Protein AF-A0A358MFD5-F1 (afdb_monomer)

Secondary structure (DSSP, 8-state):
--STTPPPPP-GGGS-PBP--TT----HHHHTTS-HHHHHHHHHHSS-BHHHHHHHHHHHHHHHHHHHSHHHHHHHHHHH-HHHHHHTT--HHHHHHHHHHHHHHHHHHHHHHIIIIISSS--TTTTTTHHHHHHHHHHHTTT---

pLDDT: mean 71.36, std 11.57, range [46.22, 90.88]

Sequence (146 aa):
FGQGGRTPQLSGAARFDPIVWPGAVTKIKDLRNADPLTQAYSELLSGHAIIVYAALLMVPLSWWVLYSTRFGLRLRAVGENPAAVDTAGISVVKLRYAAVLICGVLCGVAGAYLSTALQAGFVKDMTAGRGYIALAALIFAKWRPW

Radius of gyration: 20.72 Å; Cα contacts (8 Å, |Δi|>4): 107; chains: 1; bounding box: 52×34×61 Å

Structure (mmCIF, N/CA/C/O backbone):
data_AF-A0A358MFD5-F1
#
_entry.id   AF-A0A358MFD5-F1
#
loop_
_atom_site.group_PDB
_atom_site.id
_atom_site.type_symbol
_atom_site.label_atom_id
_atom_site.label_alt_id
_atom_site.label_comp_id
_atom_site.label_asym_id
_atom_site.label_entity_id
_atom_site.label_seq_id
_atom_site.pdbx_PDB_ins_code
_atom_site.Cartn_x
_atom_site.Cartn_y
_atom_site.Cartn_z
_atom_site.occupancy
_atom_site.B_iso_or_equiv
_atom_site.auth_seq_id
_atom_site.auth_comp_id
_atom_site.auth_asym_id
_atom_site.auth_atom_id
_atom_site.pdbx_PDB_model_num
ATOM 1 N N . PHE A 1 1 ? 31.047 -15.676 -1.106 1.00 46.22 1 PHE A N 1
ATOM 2 C CA . PHE A 1 1 ? 30.431 -14.411 -0.648 1.00 46.22 1 PHE A CA 1
ATOM 3 C C . PHE A 1 1 ? 31.404 -13.238 -0.828 1.00 46.22 1 PHE A C 1
ATOM 5 O O . PHE A 1 1 ? 31.945 -12.745 0.147 1.00 46.22 1 PHE A O 1
ATOM 12 N N . GLY A 1 2 ? 31.676 -12.818 -2.075 1.00 55.59 2 GLY A N 1
ATOM 13 C CA . GLY A 1 2 ? 32.771 -11.880 -2.404 1.00 55.59 2 GLY A CA 1
ATOM 14 C C . GLY A 1 2 ? 32.364 -10.562 -3.079 1.00 55.59 2 GLY A C 1
ATOM 15 O O . GLY A 1 2 ? 33.232 -9.856 -3.569 1.00 55.59 2 GLY A O 1
ATOM 16 N N . GLN A 1 3 ? 31.072 -10.217 -3.136 1.00 55.41 3 GLN A N 1
ATOM 17 C CA . GLN A 1 3 ? 30.585 -9.007 -3.826 1.00 55.41 3 GLN A CA 1
ATOM 18 C C . GLN A 1 3 ? 30.050 -7.915 -2.880 1.00 55.41 3 GLN A C 1
ATOM 20 O O . GLN A 1 3 ? 29.094 -7.222 -3.217 1.00 55.41 3 GLN A O 1
ATOM 25 N N . GLY A 1 4 ? 30.622 -7.757 -1.680 1.00 58.75 4 GLY A N 1
ATOM 26 C CA . GLY A 1 4 ? 30.368 -6.576 -0.833 1.00 58.75 4 GLY A CA 1
ATOM 27 C C . GLY A 1 4 ? 28.890 -6.271 -0.532 1.00 58.75 4 GLY A C 1
ATOM 28 O O . GLY A 1 4 ? 28.511 -5.105 -0.471 1.00 58.75 4 GLY A O 1
ATOM 29 N N . GLY A 1 5 ? 28.046 -7.302 -0.392 1.00 64.00 5 GLY A N 1
ATOM 30 C CA . GLY A 1 5 ? 26.608 -7.149 -0.132 1.00 64.00 5 GLY A CA 1
ATOM 31 C C . GLY A 1 5 ? 25.705 -7.106 -1.372 1.00 64.00 5 GLY A C 1
ATOM 32 O O . GLY A 1 5 ? 24.527 -6.791 -1.232 1.00 64.00 5 GLY A O 1
ATOM 33 N N . ARG A 1 6 ? 26.219 -7.423 -2.569 1.00 58.97 6 ARG A N 1
ATOM 34 C CA . ARG A 1 6 ? 25.419 -7.557 -3.798 1.00 58.97 6 ARG A CA 1
ATOM 35 C C . ARG A 1 6 ? 25.064 -9.012 -4.092 1.00 58.97 6 ARG A C 1
ATOM 37 O O . ARG A 1 6 ? 25.924 -9.889 -3.991 1.00 58.97 6 ARG A O 1
ATOM 44 N N . THR A 1 7 ? 23.810 -9.270 -4.459 1.00 62.09 7 THR A N 1
ATOM 45 C CA . THR A 1 7 ? 23.411 -10.584 -4.985 1.00 62.09 7 THR A CA 1
ATOM 46 C C . THR A 1 7 ? 23.734 -10.677 -6.483 1.00 62.09 7 THR A C 1
ATOM 48 O O . THR A 1 7 ? 23.740 -9.649 -7.166 1.00 62.09 7 THR A O 1
ATOM 51 N N . PRO A 1 8 ? 24.028 -11.883 -7.012 1.00 64.31 8 PRO A N 1
ATOM 52 C CA . PRO A 1 8 ? 24.221 -12.092 -8.446 1.00 64.31 8 PRO A CA 1
ATOM 53 C C . PRO A 1 8 ? 23.011 -11.602 -9.241 1.00 64.31 8 PRO A C 1
ATOM 55 O O . PRO A 1 8 ? 21.886 -11.653 -8.740 1.00 64.31 8 PRO A O 1
ATOM 58 N N . GLN A 1 9 ? 23.242 -11.145 -10.475 1.00 63.00 9 GLN A N 1
ATOM 59 C CA . GLN A 1 9 ? 22.156 -10.599 -11.276 1.00 63.00 9 GLN A CA 1
ATOM 60 C C . GLN A 1 9 ? 21.152 -11.706 -11.653 1.00 63.00 9 GLN A C 1
ATOM 62 O O . GLN A 1 9 ? 21.543 -12.718 -12.234 1.00 63.00 9 GLN A O 1
ATOM 67 N N . LEU A 1 10 ? 19.872 -11.528 -11.322 1.00 61.81 10 LEU A N 1
ATOM 68 C CA . LEU A 1 10 ? 18.776 -12.401 -11.741 1.00 61.81 10 LEU A CA 1
ATOM 69 C C . LEU A 1 10 ? 18.672 -12.361 -13.273 1.00 61.81 10 LEU A C 1
ATOM 71 O O . LEU A 1 10 ? 18.475 -11.302 -13.866 1.00 61.81 10 LEU A O 1
ATOM 75 N N . SER A 1 11 ? 18.825 -13.516 -13.922 1.00 55.81 11 SER A N 1
ATOM 76 C CA . SER A 1 11 ? 18.755 -13.657 -15.381 1.00 55.81 11 SER A CA 1
ATOM 77 C C . SER A 1 11 ? 17.612 -14.592 -15.785 1.00 55.81 11 SER A C 1
ATOM 79 O O . SER A 1 11 ? 17.273 -15.523 -15.054 1.00 55.81 11 SER A O 1
ATOM 81 N N . GLY A 1 12 ? 16.991 -14.326 -16.938 1.00 64.44 12 GLY A N 1
ATOM 82 C CA . GLY A 1 12 ? 15.873 -15.118 -17.464 1.00 64.44 12 GLY A CA 1
ATOM 83 C C . GLY A 1 12 ? 14.581 -14.989 -16.644 1.00 64.44 12 GLY A C 1
ATOM 84 O O . GLY A 1 12 ? 14.288 -13.927 -16.103 1.00 64.44 12 GLY A O 1
ATOM 85 N N . ALA A 1 13 ? 13.844 -16.098 -16.512 1.00 57.06 13 ALA A N 1
ATOM 86 C CA . ALA A 1 13 ? 12.509 -16.188 -15.897 1.00 57.06 13 ALA A CA 1
ATOM 87 C C . ALA A 1 13 ? 12.441 -15.858 -14.390 1.00 57.06 13 ALA A C 1
ATOM 89 O O . ALA A 1 13 ? 11.364 -15.854 -13.798 1.00 57.06 13 ALA A O 1
ATOM 90 N N . ALA A 1 14 ? 13.584 -15.609 -13.743 1.00 55.47 14 ALA A N 1
ATOM 91 C CA . ALA A 1 14 ? 13.637 -15.149 -12.357 1.00 55.47 14 ALA A CA 1
ATOM 92 C C . ALA A 1 14 ? 13.404 -13.629 -12.228 1.00 55.47 14 ALA A C 1
ATOM 94 O O . ALA A 1 14 ? 13.237 -13.114 -11.120 1.00 55.47 14 ALA A O 1
ATOM 95 N N . ARG A 1 15 ? 13.389 -12.907 -13.355 1.00 61.34 15 ARG A N 1
ATOM 96 C CA . ARG A 1 15 ? 12.945 -11.517 -13.443 1.00 61.34 15 ARG A CA 1
ATOM 97 C C . ARG A 1 15 ? 11.472 -11.496 -13.842 1.00 61.34 15 ARG A C 1
ATOM 99 O O . ARG A 1 15 ? 11.034 -12.305 -14.650 1.00 61.34 15 ARG A O 1
ATOM 106 N N . PHE A 1 16 ? 10.705 -10.557 -13.292 1.00 63.22 16 PHE A N 1
ATOM 107 C CA . PHE A 1 16 ? 9.352 -10.312 -13.783 1.00 63.22 16 PHE A CA 1
ATOM 108 C C . PHE A 1 16 ? 9.447 -9.733 -15.192 1.00 63.22 16 PHE A C 1
ATOM 110 O O . PHE A 1 16 ? 9.739 -8.544 -15.352 1.00 63.22 16 PHE A O 1
ATOM 117 N 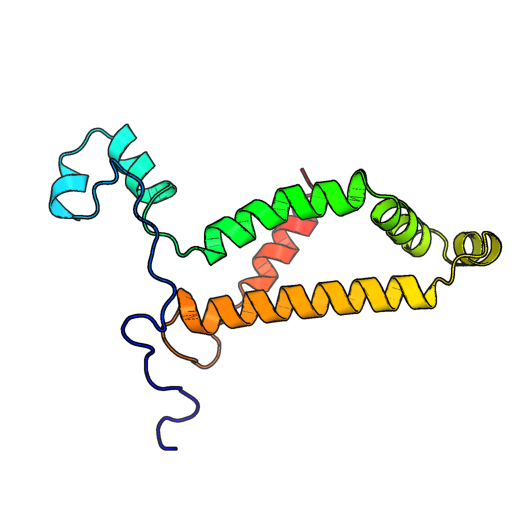N . ASP A 1 17 ? 9.255 -10.591 -16.192 1.00 63.16 17 ASP A N 1
ATOM 118 C CA . ASP A 1 17 ? 9.302 -10.188 -17.588 1.00 63.16 17 ASP A CA 1
ATOM 119 C C . ASP A 1 17 ? 8.206 -9.150 -17.885 1.00 63.16 17 ASP A C 1
ATOM 121 O O . ASP A 1 17 ? 7.088 -9.232 -17.354 1.00 63.16 17 ASP A O 1
ATOM 125 N N . PRO A 1 18 ? 8.525 -8.127 -18.691 1.00 62.28 18 PRO A N 1
ATOM 126 C CA . PRO A 1 18 ? 7.572 -7.093 -19.042 1.00 62.28 18 PRO A CA 1
ATOM 127 C C . PRO A 1 18 ? 6.451 -7.656 -19.917 1.00 62.28 18 PRO A C 1
ATOM 129 O O . PRO A 1 18 ? 6.693 -8.382 -20.882 1.00 62.28 18 PRO A O 1
ATOM 132 N N . ILE A 1 19 ? 5.211 -7.282 -19.601 1.00 64.56 19 ILE A N 1
ATOM 133 C CA . ILE A 1 19 ? 4.046 -7.701 -20.383 1.00 64.56 19 ILE A CA 1
ATOM 134 C C . ILE A 1 19 ? 3.960 -6.823 -21.630 1.00 64.56 19 ILE A C 1
ATOM 136 O O . ILE A 1 19 ? 3.881 -5.594 -21.548 1.00 64.56 19 ILE A O 1
ATOM 140 N N . VAL A 1 20 ? 3.983 -7.468 -22.795 1.00 59.34 20 VAL A N 1
ATOM 141 C CA . VAL A 1 20 ? 3.835 -6.813 -24.096 1.00 59.34 20 VAL A CA 1
ATOM 142 C C . VAL A 1 20 ? 2.383 -6.958 -24.533 1.00 59.34 20 VAL A C 1
ATOM 144 O O . VAL A 1 20 ? 1.910 -8.061 -24.796 1.00 59.34 20 VAL A O 1
ATOM 147 N N . TRP A 1 21 ? 1.665 -5.839 -24.583 1.00 55.09 21 TRP A N 1
ATOM 148 C CA . TRP A 1 21 ? 0.293 -5.798 -25.083 1.00 55.09 21 TRP A CA 1
ATOM 149 C C . TRP A 1 21 ? 0.272 -5.860 -26.623 1.00 55.09 21 TRP A C 1
ATOM 151 O O . TRP A 1 21 ? 1.185 -5.329 -27.267 1.00 55.09 21 TRP A O 1
ATOM 161 N N . PRO A 1 22 ? -0.741 -6.499 -27.241 1.00 50.44 22 PRO A N 1
ATOM 162 C CA . PRO A 1 22 ? -0.834 -6.608 -28.696 1.00 50.44 22 PRO A CA 1
ATOM 163 C C . PRO A 1 22 ? -0.953 -5.212 -29.330 1.00 50.44 22 PRO A C 1
ATOM 165 O O . PRO A 1 22 ? -1.863 -4.458 -29.001 1.00 50.44 22 PRO A O 1
ATOM 168 N N . GLY A 1 23 ? -0.015 -4.864 -30.221 1.00 53.22 23 GLY A N 1
ATOM 169 C CA . GLY A 1 23 ? 0.090 -3.538 -30.858 1.00 53.22 23 GLY A CA 1
ATOM 170 C C . GLY A 1 23 ? 1.214 -2.643 -30.316 1.00 53.22 23 GLY A C 1
ATOM 171 O O . GLY A 1 23 ? 1.460 -1.573 -30.867 1.00 53.22 23 GLY A O 1
ATOM 172 N N . ALA A 1 24 ? 1.930 -3.072 -29.273 1.00 48.16 24 ALA A N 1
ATOM 173 C CA . ALA A 1 24 ? 3.056 -2.325 -28.726 1.00 48.16 24 ALA A CA 1
ATOM 174 C C . ALA A 1 24 ? 4.349 -2.524 -29.534 1.00 48.16 24 ALA A C 1
ATOM 176 O O . ALA A 1 24 ? 4.863 -3.636 -29.677 1.00 48.16 24 ALA A O 1
ATOM 177 N N . VAL A 1 25 ? 4.905 -1.420 -30.030 1.00 52.72 25 VAL A N 1
ATOM 178 C CA . VAL A 1 25 ? 6.169 -1.391 -30.768 1.00 52.72 25 VAL A CA 1
ATOM 179 C C . VAL A 1 25 ? 7.328 -1.332 -29.769 1.00 52.72 25 VAL A C 1
ATOM 181 O O . VAL A 1 25 ? 7.549 -0.322 -29.112 1.00 52.72 25 VAL A O 1
ATOM 184 N N . THR A 1 26 ? 8.073 -2.427 -29.628 1.00 54.69 26 THR A N 1
ATOM 185 C CA . THR A 1 26 ? 9.125 -2.585 -28.601 1.00 54.69 26 THR A CA 1
ATOM 186 C C . THR A 1 26 ? 10.540 -2.278 -29.099 1.00 54.69 26 THR A C 1
ATOM 188 O O . THR A 1 26 ? 11.488 -2.242 -28.313 1.00 54.69 26 THR A O 1
ATOM 191 N N . LYS A 1 27 ? 10.724 -2.032 -30.403 1.00 54.78 27 LYS A N 1
ATOM 192 C CA . LYS A 1 27 ? 12.027 -1.689 -30.990 1.00 54.78 27 LYS A CA 1
ATOM 193 C C . LYS A 1 27 ? 12.189 -0.171 -31.095 1.00 54.78 27 LYS A C 1
ATOM 195 O O . LYS A 1 27 ? 11.430 0.499 -31.784 1.00 54.78 27 LYS A O 1
ATOM 200 N N . ILE A 1 28 ? 13.261 0.356 -30.494 1.00 54.31 28 ILE A N 1
ATOM 201 C CA . ILE A 1 28 ? 13.646 1.788 -30.486 1.00 54.31 28 ILE A CA 1
ATOM 202 C C . ILE A 1 28 ? 13.701 2.398 -31.902 1.00 54.31 28 ILE A C 1
ATOM 204 O O . ILE A 1 28 ? 13.442 3.584 -32.085 1.00 54.31 28 ILE A O 1
ATOM 208 N N . LYS A 1 29 ? 14.015 1.589 -32.923 1.00 50.41 29 LYS A N 1
ATOM 209 C CA . LYS A 1 29 ? 14.054 2.026 -34.328 1.00 50.41 29 LYS A CA 1
ATOM 210 C C . LYS A 1 29 ? 12.670 2.271 -34.944 1.00 50.41 29 LYS A C 1
ATOM 212 O O . LYS A 1 29 ? 12.581 3.098 -35.843 1.00 50.41 29 LYS A O 1
ATOM 217 N N . ASP A 1 30 ? 11.629 1.614 -34.441 1.00 53.56 30 ASP A N 1
ATOM 218 C CA . ASP A 1 30 ? 10.262 1.708 -34.965 1.00 53.56 30 ASP A CA 1
ATOM 219 C C . ASP A 1 30 ? 9.432 2.759 -34.197 1.00 53.56 30 ASP A C 1
ATOM 221 O O . ASP A 1 30 ? 8.575 3.409 -34.783 1.00 53.56 30 ASP A O 1
ATOM 225 N N . LEU A 1 31 ? 9.766 3.025 -32.924 1.00 52.78 31 LEU A N 1
ATOM 226 C CA . LEU A 1 31 ? 9.202 4.117 -32.107 1.00 52.78 31 LEU A CA 1
ATOM 227 C C . LEU A 1 31 ? 9.452 5.510 -32.705 1.00 52.78 31 LEU A C 1
ATOM 229 O O . LEU A 1 31 ? 8.597 6.381 -32.619 1.00 52.78 31 LEU A O 1
ATOM 233 N N . ARG A 1 32 ? 10.613 5.716 -33.342 1.00 55.69 32 ARG A N 1
ATOM 234 C CA . ARG A 1 32 ? 10.997 7.010 -33.934 1.00 55.69 32 ARG A CA 1
ATOM 235 C C . ARG A 1 32 ? 10.225 7.350 -35.217 1.00 55.69 32 ARG A C 1
ATOM 237 O O . ARG A 1 32 ? 10.257 8.498 -35.64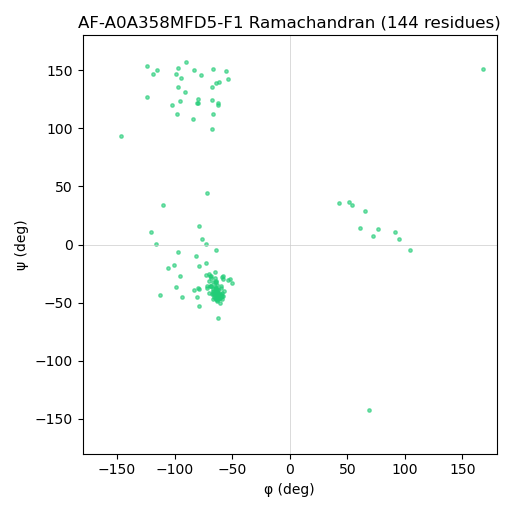5 1.00 55.69 32 ARG A O 1
ATOM 244 N N . ASN A 1 33 ? 9.569 6.359 -35.822 1.00 55.22 33 ASN A N 1
ATOM 245 C CA . ASN A 1 33 ? 8.841 6.487 -37.086 1.00 55.22 33 ASN A CA 1
ATOM 246 C C . ASN A 1 33 ? 7.326 6.241 -36.927 1.00 55.22 33 ASN A C 1
ATOM 248 O O . ASN A 1 33 ? 6.607 6.273 -37.924 1.00 55.22 33 ASN A O 1
ATOM 252 N N . ALA A 1 34 ? 6.850 5.955 -35.711 1.00 55.56 34 ALA A N 1
ATOM 253 C CA . ALA A 1 34 ? 5.447 5.684 -35.415 1.00 55.56 34 ALA A CA 1
ATOM 254 C C . ALA A 1 34 ? 4.688 6.974 -35.058 1.00 55.56 34 ALA A C 1
ATOM 256 O O . ALA A 1 34 ? 5.280 7.955 -34.613 1.00 55.56 34 ALA A O 1
ATOM 257 N N . ASP A 1 35 ? 3.365 6.960 -35.236 1.00 59.56 35 ASP A N 1
ATOM 258 C CA . ASP A 1 35 ? 2.471 8.060 -34.861 1.00 59.56 35 ASP A CA 1
ATOM 259 C C . ASP A 1 35 ? 2.678 8.452 -33.376 1.00 59.56 35 ASP A C 1
ATOM 261 O O . ASP A 1 35 ? 2.835 7.555 -32.532 1.00 59.56 35 ASP A O 1
ATOM 265 N N . PRO A 1 36 ? 2.625 9.747 -32.997 1.00 66.00 36 PRO A N 1
ATOM 266 C CA . PRO A 1 36 ? 2.851 10.195 -31.616 1.00 66.00 36 PRO A CA 1
ATOM 267 C C . PRO A 1 36 ? 1.958 9.488 -30.583 1.00 66.00 36 PRO A C 1
ATOM 269 O O . PRO A 1 36 ? 2.368 9.251 -29.447 1.00 66.00 36 PRO A O 1
ATOM 272 N N . LEU A 1 37 ? 0.745 9.094 -30.988 1.00 61.09 37 LEU A N 1
ATOM 273 C CA . LEU A 1 37 ? -0.195 8.330 -30.162 1.00 61.09 37 LEU A CA 1
ATOM 274 C C . LEU A 1 37 ? 0.265 6.890 -29.915 1.00 61.09 37 LEU A C 1
ATOM 276 O O . LEU A 1 37 ? 0.155 6.390 -28.796 1.00 61.09 37 LEU A O 1
ATOM 280 N N . THR A 1 38 ? 0.804 6.223 -30.936 1.00 58.09 38 THR A N 1
ATOM 281 C CA . THR A 1 38 ? 1.352 4.868 -30.797 1.00 58.09 38 THR A CA 1
ATOM 282 C C . THR A 1 38 ? 2.629 4.854 -29.974 1.00 58.09 38 THR A C 1
ATOM 284 O O . THR A 1 38 ? 2.794 3.940 -29.172 1.00 58.09 38 THR A O 1
ATOM 287 N N . GLN A 1 39 ? 3.469 5.889 -30.087 1.00 60.91 39 GLN A N 1
ATOM 288 C CA . GLN A 1 39 ? 4.659 6.050 -29.253 1.00 60.91 39 GLN A CA 1
ATOM 289 C C . GLN A 1 39 ? 4.279 6.211 -27.772 1.00 60.91 39 GLN A C 1
ATOM 291 O O . GLN A 1 39 ? 4.760 5.452 -26.927 1.00 60.91 39 GLN A O 1
ATOM 296 N N . ALA A 1 40 ? 3.325 7.102 -27.476 1.00 61.88 40 ALA A N 1
ATOM 297 C CA . ALA A 1 40 ? 2.794 7.290 -26.128 1.00 61.88 40 ALA A CA 1
ATOM 298 C C . ALA A 1 40 ? 2.156 6.004 -25.570 1.00 61.88 40 ALA A C 1
ATOM 300 O O . ALA A 1 40 ? 2.406 5.645 -24.423 1.00 61.88 40 ALA A O 1
ATOM 301 N N . TYR A 1 41 ? 1.382 5.268 -26.374 1.00 58.22 41 TYR A N 1
ATOM 302 C CA . TYR A 1 41 ? 0.768 4.002 -25.959 1.00 58.22 41 TYR A CA 1
ATOM 303 C C . TYR A 1 41 ? 1.809 2.916 -25.652 1.00 58.22 41 TYR A C 1
ATOM 305 O O . TYR A 1 41 ? 1.720 2.238 -24.626 1.00 58.22 41 TYR A O 1
ATOM 313 N N . SER A 1 42 ? 2.822 2.762 -26.507 1.00 56.81 42 SER A N 1
ATOM 314 C CA . SER A 1 42 ? 3.876 1.765 -26.306 1.00 56.81 42 SER A CA 1
ATOM 315 C C . SER A 1 42 ? 4.783 2.077 -25.116 1.00 56.81 42 SER A C 1
ATOM 317 O O . SER A 1 42 ? 5.177 1.139 -24.427 1.00 56.81 42 SER A O 1
ATOM 319 N N . GLU A 1 43 ? 5.075 3.353 -24.842 1.00 61.12 43 GLU A N 1
ATOM 320 C CA . GLU A 1 43 ? 5.906 3.764 -23.701 1.00 61.12 43 GLU A CA 1
ATOM 321 C C . GLU A 1 43 ? 5.132 3.752 -22.374 1.00 61.12 43 GLU A C 1
ATOM 323 O O . GLU A 1 43 ? 5.683 3.356 -21.347 1.00 61.12 43 GLU A O 1
ATOM 328 N N . LEU A 1 44 ? 3.856 4.159 -22.376 1.00 59.12 44 LEU A N 1
ATOM 329 C CA . LEU A 1 44 ? 3.053 4.257 -21.150 1.00 59.12 44 LEU A CA 1
ATOM 330 C C . LEU A 1 44 ? 2.434 2.922 -20.734 1.00 59.12 44 LEU A C 1
ATOM 332 O O . LEU A 1 44 ? 2.363 2.633 -19.540 1.00 59.12 44 LEU A O 1
ATOM 336 N N . LEU A 1 45 ? 1.954 2.120 -21.691 1.00 56.31 45 LEU A N 1
ATOM 337 C CA . LEU A 1 45 ? 1.167 0.923 -21.388 1.00 56.31 45 LEU A CA 1
ATOM 338 C C . LEU A 1 45 ? 1.920 -0.390 -21.571 1.00 56.31 45 LEU A C 1
ATOM 340 O O . LEU A 1 45 ? 1.480 -1.385 -21.004 1.00 56.31 45 LEU A O 1
ATOM 344 N N . SER A 1 46 ? 3.013 -0.429 -22.334 1.00 53.94 46 SER A N 1
ATOM 345 C CA . SER A 1 46 ? 3.759 -1.663 -22.613 1.00 53.94 46 SER A CA 1
ATOM 346 C C . SER A 1 46 ? 5.167 -1.609 -22.022 1.00 53.94 46 SER A C 1
ATOM 348 O O . SER A 1 46 ? 5.740 -0.534 -21.878 1.00 53.94 46 SER A O 1
ATOM 350 N N . GLY A 1 47 ? 5.738 -2.757 -21.651 1.00 59.97 47 GLY A N 1
ATOM 351 C CA . GLY A 1 47 ? 7.126 -2.809 -21.168 1.00 59.97 47 GLY A CA 1
ATOM 352 C C . GLY A 1 47 ? 7.292 -2.757 -19.645 1.00 59.97 47 GLY A C 1
ATOM 353 O O . GLY A 1 47 ? 8.421 -2.742 -19.157 1.00 59.97 47 GLY A O 1
ATOM 354 N N . HIS A 1 48 ? 6.195 -2.772 -18.883 1.00 64.44 48 HIS A N 1
ATOM 355 C CA . HIS A 1 48 ? 6.234 -2.778 -17.421 1.00 64.44 48 HIS A CA 1
ATOM 356 C C . HIS A 1 48 ? 6.042 -4.195 -16.859 1.00 64.44 48 HIS A C 1
ATOM 358 O O . HIS A 1 48 ? 5.337 -5.031 -17.428 1.00 64.44 48 HIS A O 1
ATOM 364 N N . ALA A 1 49 ? 6.689 -4.482 -15.727 1.00 66.25 49 ALA A N 1
ATOM 365 C CA . ALA A 1 49 ? 6.544 -5.755 -15.025 1.00 66.25 49 ALA A CA 1
ATOM 366 C C . ALA A 1 49 ? 5.123 -5.913 -14.450 1.00 66.25 49 ALA A C 1
ATOM 368 O O . ALA A 1 49 ? 4.510 -4.926 -14.040 1.00 66.25 49 ALA A O 1
ATOM 369 N N . ILE A 1 50 ? 4.628 -7.154 -14.322 1.00 69.75 50 ILE A N 1
ATOM 370 C CA . ILE A 1 50 ? 3.295 -7.467 -13.755 1.00 69.75 50 ILE A CA 1
ATOM 371 C C . ILE A 1 50 ? 3.035 -6.776 -12.402 1.00 69.75 50 ILE A C 1
ATOM 373 O O . ILE A 1 50 ? 1.919 -6.349 -12.113 1.00 69.75 50 ILE A O 1
ATOM 377 N N . ILE A 1 51 ? 4.083 -6.597 -11.592 1.00 69.19 51 ILE A N 1
ATOM 378 C CA . ILE A 1 51 ? 3.991 -5.954 -10.277 1.00 69.19 51 ILE A CA 1
ATOM 379 C C . ILE A 1 51 ? 3.662 -4.459 -10.384 1.00 69.19 51 ILE A C 1
ATOM 381 O O . ILE A 1 51 ? 3.013 -3.924 -9.492 1.00 69.19 51 ILE A O 1
ATOM 385 N N . VAL A 1 52 ? 4.050 -3.777 -11.467 1.00 72.06 52 VAL A N 1
ATOM 386 C CA . VAL A 1 52 ? 3.689 -2.366 -11.684 1.00 72.06 52 VAL A CA 1
ATOM 387 C C . VAL A 1 52 ? 2.184 -2.235 -11.878 1.00 72.06 52 VAL A C 1
ATOM 389 O O . VAL A 1 52 ? 1.555 -1.401 -11.233 1.00 72.06 52 VAL A O 1
ATOM 392 N N . TYR A 1 53 ? 1.590 -3.104 -12.698 1.00 69.88 53 TYR A N 1
ATOM 393 C CA . TYR A 1 53 ? 0.138 -3.133 -12.876 1.00 69.88 53 TYR A CA 1
ATOM 394 C C . TYR A 1 53 ? -0.576 -3.517 -11.579 1.00 69.88 53 TYR A C 1
ATOM 396 O O . TYR A 1 53 ? -1.588 -2.909 -11.239 1.00 69.88 53 TYR A O 1
ATOM 404 N N . ALA A 1 54 ? -0.027 -4.464 -10.811 1.00 75.94 54 ALA A N 1
ATOM 405 C CA . ALA A 1 54 ? -0.555 -4.797 -9.492 1.00 75.94 54 ALA A CA 1
ATOM 406 C C . ALA A 1 54 ? -0.498 -3.589 -8.540 1.00 75.94 54 ALA A C 1
ATOM 408 O O . ALA A 1 54 ? -1.495 -3.277 -7.900 1.00 75.94 54 ALA A O 1
ATOM 409 N N . ALA A 1 55 ? 0.619 -2.860 -8.484 1.00 74.50 55 ALA A N 1
ATOM 410 C CA . ALA A 1 55 ? 0.754 -1.654 -7.667 1.00 74.50 55 ALA A CA 1
ATOM 411 C C . ALA A 1 55 ? -0.232 -0.555 -8.095 1.00 74.50 55 ALA A C 1
ATOM 413 O O . ALA A 1 55 ? -0.833 0.095 -7.240 1.00 74.50 55 ALA A O 1
ATOM 414 N N . LEU A 1 56 ? -0.453 -0.394 -9.402 1.00 77.50 56 LEU A N 1
ATOM 415 C CA . LEU A 1 56 ? -1.428 0.551 -9.940 1.00 77.50 56 LEU A CA 1
ATOM 416 C C . LEU A 1 56 ? -2.865 0.152 -9.578 1.00 77.50 56 LEU A C 1
ATOM 418 O O . LEU A 1 56 ? -3.651 1.018 -9.208 1.00 77.50 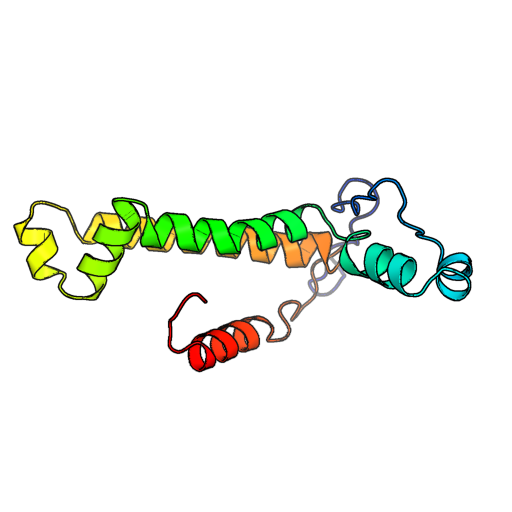56 LEU A O 1
ATOM 422 N N . LEU A 1 57 ? -3.190 -1.145 -9.589 1.00 81.25 57 LEU A N 1
ATOM 423 C CA . LEU A 1 57 ? -4.468 -1.670 -9.094 1.00 81.25 57 LEU A CA 1
ATOM 424 C C . LEU A 1 57 ? -4.624 -1.508 -7.578 1.00 81.25 57 LEU A C 1
ATOM 426 O O . LEU A 1 57 ? -5.736 -1.280 -7.105 1.00 81.25 57 LEU A O 1
ATOM 430 N N . MET A 1 58 ? -3.538 -1.577 -6.805 1.00 79.75 58 MET A N 1
ATOM 431 C CA . MET A 1 58 ? -3.597 -1.410 -5.349 1.00 79.75 58 MET A CA 1
ATOM 432 C C . MET A 1 58 ? -4.038 -0.007 -4.922 1.00 79.75 58 MET A C 1
ATOM 434 O O . MET A 1 58 ? -4.603 0.133 -3.838 1.00 79.75 58 MET A O 1
ATOM 438 N N . VAL A 1 59 ? -3.856 1.017 -5.762 1.00 81.56 59 VAL A N 1
ATOM 439 C CA . VAL A 1 59 ? -4.326 2.383 -5.480 1.00 81.56 59 VAL A CA 1
ATOM 440 C C . VAL A 1 59 ? -5.860 2.438 -5.342 1.00 81.56 59 VAL A C 1
ATOM 442 O O . VAL A 1 59 ? -6.329 2.684 -4.225 1.00 81.56 59 VAL A O 1
ATOM 445 N N . PRO A 1 60 ? -6.675 2.139 -6.377 1.00 81.81 60 PRO A N 1
ATOM 446 C CA . PRO A 1 60 ? -8.132 2.130 -6.246 1.00 81.81 60 PRO A CA 1
ATOM 447 C C . PRO A 1 60 ? -8.633 1.046 -5.284 1.00 81.81 60 PRO A C 1
ATOM 449 O O . PRO A 1 60 ? -9.652 1.241 -4.621 1.00 81.81 60 PRO A O 1
ATOM 452 N N . LEU A 1 61 ? -7.912 -0.072 -5.143 1.00 83.25 61 LEU A N 1
ATOM 453 C CA . LEU A 1 61 ? -8.273 -1.139 -4.207 1.00 83.25 61 LEU A CA 1
ATOM 454 C C . LEU A 1 61 ? -8.139 -0.666 -2.750 1.00 83.25 61 LEU A C 1
ATOM 456 O O . LEU A 1 61 ? -9.043 -0.893 -1.947 1.00 83.25 61 LEU A O 1
ATOM 460 N N . SER A 1 62 ? -7.070 0.062 -2.412 1.00 80.81 62 SER A N 1
ATOM 461 C CA . SER A 1 62 ? -6.902 0.657 -1.080 1.00 80.81 62 SER A CA 1
ATOM 462 C C . SER A 1 62 ? -7.991 1.687 -0.776 1.00 80.81 62 SER A C 1
ATOM 464 O O . SER A 1 62 ? -8.553 1.676 0.321 1.00 80.81 62 SER A O 1
ATOM 466 N N . TRP A 1 63 ? -8.365 2.509 -1.761 1.00 82.31 63 TRP A N 1
ATOM 467 C CA . TRP A 1 63 ? -9.478 3.445 -1.634 1.00 82.31 63 TRP A CA 1
ATOM 468 C C . TRP A 1 63 ? -10.792 2.708 -1.356 1.00 82.31 63 TRP A C 1
ATOM 470 O O . TRP A 1 63 ? -11.464 3.005 -0.367 1.00 82.31 63 TRP A O 1
ATOM 480 N N . TRP A 1 64 ? -11.118 1.689 -2.152 1.00 82.12 64 TRP A N 1
ATOM 481 C CA . TRP A 1 64 ? -12.333 0.894 -1.978 1.00 82.12 64 TRP A CA 1
ATOM 482 C C . TRP A 1 64 ? -12.370 0.167 -0.626 1.00 82.12 64 TRP A C 1
ATOM 484 O O . TRP A 1 64 ? -13.382 0.203 0.077 1.00 82.12 64 TRP A O 1
ATOM 494 N N . VAL A 1 65 ? -11.254 -0.430 -0.196 1.00 83.75 65 VAL A N 1
ATOM 495 C CA . VAL A 1 65 ? -11.155 -1.092 1.115 1.00 83.75 65 VAL A CA 1
ATOM 496 C C . VAL A 1 65 ? -11.369 -0.091 2.245 1.00 83.75 65 VAL A C 1
ATOM 498 O O . VAL A 1 65 ? -12.127 -0.370 3.174 1.00 83.75 65 VAL A O 1
ATOM 501 N N . LEU A 1 66 ? -10.755 1.089 2.174 1.00 79.38 66 LEU A N 1
ATOM 502 C CA . LEU A 1 66 ? -10.875 2.094 3.229 1.00 79.38 66 LEU A CA 1
ATOM 503 C C . LEU A 1 66 ? -12.259 2.761 3.260 1.00 79.38 66 LEU A C 1
ATOM 505 O O . LEU A 1 66 ? -12.755 3.055 4.352 1.00 79.38 66 LEU A O 1
ATOM 509 N N . TYR A 1 67 ? -12.897 2.979 2.105 1.00 76.62 67 TYR A N 1
ATOM 510 C CA . TYR A 1 67 ? -14.141 3.751 2.000 1.00 76.62 67 TYR A CA 1
ATOM 511 C C . TYR A 1 67 ? -15.416 2.919 1.929 1.00 76.62 67 TYR A C 1
ATOM 513 O O . TYR A 1 67 ? -16.412 3.317 2.531 1.00 76.62 67 TYR A O 1
ATOM 521 N N . SER A 1 68 ? -15.393 1.770 1.261 1.00 78.56 68 SER A N 1
ATOM 522 C CA . SER A 1 68 ? -16.595 0.965 1.029 1.00 78.56 68 SER A CA 1
ATOM 523 C C . SER A 1 68 ? -16.736 -0.221 1.984 1.00 78.56 68 SER A C 1
ATOM 525 O O . SER A 1 68 ? -17.836 -0.753 2.119 1.00 78.56 68 SER A O 1
ATOM 527 N N . THR A 1 69 ? -15.673 -0.650 2.679 1.00 84.25 69 THR A N 1
ATOM 528 C CA . THR A 1 69 ? -15.753 -1.835 3.553 1.00 84.25 69 THR A CA 1
ATOM 529 C C . THR A 1 69 ? -15.988 -1.497 5.028 1.00 84.25 69 THR A C 1
ATOM 531 O O . THR A 1 69 ? -15.545 -0.473 5.554 1.00 84.25 69 THR A O 1
ATOM 534 N N . ARG A 1 70 ? -16.631 -2.432 5.749 1.00 79.38 70 ARG A N 1
ATOM 535 C CA . ARG A 1 70 ? -16.815 -2.365 7.213 1.00 79.38 70 ARG A CA 1
ATOM 536 C C . ARG A 1 70 ? -15.481 -2.279 7.964 1.00 79.38 70 ARG A C 1
ATOM 538 O O . ARG A 1 70 ? -15.432 -1.690 9.040 1.00 79.38 70 ARG A O 1
ATOM 545 N N . PHE A 1 71 ? -14.412 -2.855 7.410 1.00 80.88 71 PHE A N 1
ATOM 546 C CA . PHE A 1 71 ? -13.067 -2.772 7.977 1.00 80.88 71 PHE A CA 1
ATOM 547 C C . PHE A 1 71 ? -12.528 -1.339 7.927 1.00 80.88 71 PHE A C 1
ATOM 549 O O . PHE A 1 71 ? -12.070 -0.838 8.948 1.00 80.88 71 PHE A O 1
ATOM 556 N N . GLY A 1 72 ? -12.660 -0.652 6.789 1.00 80.12 72 GLY A N 1
ATOM 557 C CA . GLY A 1 72 ? -12.182 0.722 6.616 1.00 80.12 72 GLY A CA 1
ATOM 558 C C . GLY A 1 72 ? -12.905 1.756 7.487 1.00 80.12 72 GLY A C 1
ATOM 559 O O . GLY A 1 72 ? -12.273 2.662 8.031 1.00 80.12 72 GLY A O 1
ATOM 560 N N . LEU A 1 73 ? -14.217 1.594 7.688 1.00 78.62 73 LEU A N 1
ATOM 561 C CA . LEU A 1 73 ? -14.996 2.415 8.628 1.00 78.62 73 LEU A CA 1
ATOM 562 C C . LEU A 1 73 ? -14.551 2.196 10.080 1.00 78.62 73 LEU A C 1
ATOM 564 O O . LEU A 1 73 ? -14.311 3.160 10.803 1.00 78.62 73 LEU A O 1
ATOM 568 N N . ARG A 1 74 ? -14.380 0.932 10.492 1.00 81.25 74 ARG A N 1
ATOM 569 C CA . ARG A 1 74 ? -13.898 0.582 11.838 1.00 81.25 74 ARG A CA 1
ATOM 570 C C . ARG A 1 74 ? -12.470 1.064 12.075 1.00 81.25 74 ARG A C 1
ATOM 572 O O . ARG A 1 74 ? -12.175 1.566 13.150 1.00 81.25 74 ARG A O 1
ATOM 579 N N . LEU A 1 75 ? -11.598 0.950 11.075 1.00 81.38 75 LEU A N 1
ATOM 580 C CA . LEU A 1 75 ? -10.211 1.395 11.169 1.00 81.38 75 LEU A CA 1
ATOM 581 C C . LEU A 1 75 ? -10.113 2.919 11.336 1.00 81.38 75 LEU A C 1
ATOM 583 O O . LEU A 1 75 ? -9.340 3.386 12.168 1.00 81.38 75 LEU A O 1
ATOM 587 N N . ARG A 1 76 ? -10.931 3.690 10.607 1.00 81.12 76 ARG A N 1
ATOM 588 C CA . ARG A 1 76 ? -11.010 5.151 10.778 1.00 81.12 76 ARG A CA 1
ATOM 589 C C . ARG A 1 76 ? -11.601 5.544 12.131 1.00 81.12 76 ARG A C 1
ATOM 591 O O . ARG A 1 76 ? -11.036 6.397 12.802 1.00 81.12 76 ARG A O 1
ATOM 598 N N . ALA A 1 77 ? -12.660 4.866 12.577 1.00 79.81 77 ALA A N 1
ATOM 599 C CA . ALA A 1 77 ? -13.244 5.101 13.899 1.00 79.81 77 ALA A CA 1
ATOM 600 C C . ALA A 1 77 ? -12.242 4.846 15.043 1.00 79.81 77 ALA A C 1
ATOM 602 O O . ALA A 1 77 ? -12.215 5.603 16.008 1.00 79.81 77 ALA A O 1
ATOM 603 N N . VAL A 1 78 ? -11.375 3.832 14.913 1.00 83.38 78 VAL A N 1
ATOM 604 C CA . VAL A 1 78 ? -10.283 3.569 15.871 1.00 83.38 78 VAL A CA 1
ATOM 605 C C . VAL A 1 78 ? -9.267 4.715 15.922 1.00 83.38 78 VAL A C 1
ATOM 607 O O . VAL A 1 78 ? -8.701 4.967 16.986 1.00 83.38 78 VAL A O 1
ATOM 610 N N . GLY A 1 79 ? -9.005 5.367 14.785 1.00 79.00 79 GLY A N 1
ATOM 611 C CA . GLY A 1 79 ? -8.102 6.516 14.694 1.00 79.00 79 GLY A CA 1
ATOM 612 C C . GLY A 1 79 ? -8.675 7.784 15.329 1.00 79.00 79 GLY A C 1
ATOM 613 O O . GLY A 1 79 ? -7.933 8.509 15.980 1.00 79.00 79 GLY A O 1
ATOM 614 N N . GLU A 1 80 ? -9.984 8.00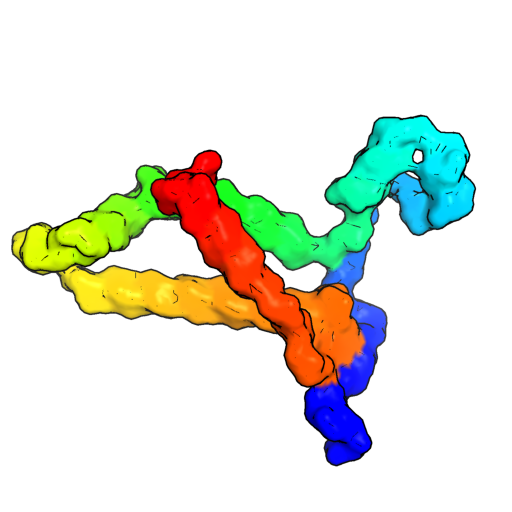9 15.184 1.00 81.19 80 GLU A N 1
ATOM 615 C CA . GLU A 1 80 ? -10.686 9.179 15.734 1.00 81.19 80 GLU A CA 1
ATOM 616 C C . GLU A 1 80 ? -10.973 9.042 17.237 1.00 81.19 80 GLU A C 1
ATOM 618 O O . GLU A 1 80 ? -10.619 9.914 18.027 1.00 81.19 80 GLU A O 1
ATOM 623 N N . ASN A 1 81 ? -11.612 7.944 17.661 1.00 82.06 81 ASN A N 1
ATOM 624 C CA . ASN A 1 81 ? -11.955 7.728 19.065 1.00 82.06 81 ASN A CA 1
ATOM 625 C C . ASN A 1 81 ? -11.900 6.234 19.441 1.00 82.06 81 ASN A C 1
ATOM 627 O O . ASN A 1 81 ? -12.899 5.519 19.310 1.00 82.06 81 ASN A O 1
ATOM 631 N N . PRO A 1 82 ? -10.758 5.741 19.957 1.00 77.06 82 PRO A N 1
ATOM 632 C CA . PRO A 1 82 ? -10.610 4.333 20.319 1.00 77.06 82 PRO A CA 1
ATOM 633 C C . PRO A 1 82 ? -11.549 3.912 21.459 1.00 77.06 82 PRO A C 1
ATOM 635 O O . PRO A 1 82 ? -12.050 2.790 21.438 1.00 77.06 82 PRO A O 1
ATOM 638 N N . ALA A 1 83 ? -11.863 4.811 22.399 1.00 75.38 83 ALA A N 1
ATOM 639 C CA . ALA A 1 83 ? -12.768 4.504 23.507 1.00 75.38 83 ALA A CA 1
ATOM 640 C C . ALA A 1 83 ? -14.198 4.220 23.016 1.00 75.38 83 ALA A C 1
ATOM 642 O O . ALA A 1 83 ? -14.859 3.327 23.537 1.00 75.38 83 ALA A O 1
ATOM 643 N N . ALA A 1 84 ? -14.655 4.918 21.970 1.00 75.31 84 ALA A N 1
ATOM 644 C CA . ALA A 1 84 ? -15.966 4.676 21.361 1.00 75.31 84 ALA A CA 1
ATOM 645 C C . ALA A 1 84 ? -16.051 3.329 20.616 1.00 75.31 84 ALA A C 1
ATOM 647 O O . ALA A 1 84 ? -17.128 2.751 20.480 1.00 75.31 84 ALA A O 1
ATOM 648 N N . VAL A 1 85 ? -14.923 2.817 20.118 1.00 74.94 85 VAL A N 1
ATOM 649 C CA . VAL A 1 85 ? -14.876 1.516 19.433 1.00 74.94 85 VAL A CA 1
ATOM 650 C C . VAL A 1 85 ? -14.856 0.365 20.440 1.00 74.94 85 VAL A C 1
ATOM 652 O O . VAL A 1 85 ? -15.534 -0.642 20.219 1.00 74.94 85 VAL A O 1
ATOM 655 N N . ASP A 1 86 ? -14.155 0.535 21.564 1.00 78.44 86 ASP A N 1
ATOM 656 C CA . ASP A 1 86 ? -14.142 -0.456 22.642 1.00 78.44 86 ASP A CA 1
ATOM 657 C C . ASP A 1 86 ? -15.514 -0.556 23.341 1.00 78.44 86 ASP A C 1
ATOM 659 O O . ASP A 1 86 ? -15.957 -1.665 23.649 1.00 78.44 86 ASP A O 1
ATOM 663 N N . THR A 1 87 ? -16.256 0.552 23.505 1.00 76.75 87 THR A N 1
ATOM 664 C CA . THR A 1 87 ? -17.637 0.508 24.040 1.00 76.75 87 THR A CA 1
ATOM 665 C C . THR A 1 87 ? -18.632 -0.155 23.086 1.00 76.75 87 THR A C 1
ATOM 667 O O . THR A 1 87 ? -19.601 -0.761 23.538 1.00 76.75 87 THR A O 1
ATOM 670 N N . ALA A 1 88 ? -18.376 -0.120 21.775 1.00 75.31 88 ALA A N 1
ATOM 671 C CA . ALA A 1 88 ? -19.150 -0.846 20.766 1.00 75.31 88 ALA A CA 1
ATOM 672 C C . ALA A 1 88 ? -18.830 -2.359 20.713 1.00 75.31 88 ALA A C 1
ATOM 674 O O . ALA A 1 88 ? -19.338 -3.068 19.839 1.00 75.31 88 ALA A O 1
ATOM 675 N N . GLY A 1 89 ? -17.979 -2.867 21.616 1.00 76.56 89 GLY A N 1
ATOM 676 C CA . GLY A 1 89 ? -17.626 -4.286 21.719 1.00 76.56 89 GLY A CA 1
ATOM 677 C C . GLY A 1 89 ? -16.631 -4.769 20.658 1.00 76.56 89 GLY A C 1
ATOM 678 O O . GLY A 1 89 ? -16.450 -5.975 20.477 1.00 76.56 89 GLY A O 1
ATOM 679 N N . ILE A 1 90 ? -15.982 -3.852 19.934 1.00 78.06 90 ILE A N 1
ATOM 680 C CA . ILE A 1 90 ? -14.987 -4.178 18.909 1.00 78.06 90 ILE A CA 1
ATOM 681 C C . ILE A 1 90 ? -13.599 -3.936 19.496 1.00 78.06 90 ILE A C 1
ATOM 683 O O . ILE A 1 90 ? -13.251 -2.817 19.837 1.00 78.06 90 ILE A O 1
ATOM 687 N N . SER A 1 91 ? -12.761 -4.971 19.550 1.00 81.62 91 SER A N 1
ATOM 688 C CA . SER A 1 91 ? -11.409 -4.830 20.097 1.00 81.62 91 SER A CA 1
ATOM 689 C C . SER A 1 91 ? -10.531 -3.922 19.223 1.00 81.62 91 SER A C 1
ATOM 691 O O . SER A 1 91 ? -10.120 -4.331 18.124 1.00 81.62 91 SER A O 1
ATOM 693 N N . VAL A 1 92 ? -10.166 -2.747 19.738 1.00 81.75 92 VAL A N 1
ATOM 694 C CA . VAL A 1 92 ? -9.245 -1.799 19.082 1.00 81.75 92 VAL A CA 1
ATOM 695 C C . VAL A 1 92 ? -7.891 -2.446 18.771 1.00 81.75 92 VAL A C 1
ATOM 697 O O . VAL A 1 92 ? -7.331 -2.261 17.688 1.00 81.75 92 VAL A O 1
ATOM 700 N N . VAL A 1 93 ? -7.382 -3.266 19.695 1.00 84.88 93 VAL A N 1
ATOM 701 C CA . VAL A 1 93 ? -6.073 -3.929 19.576 1.00 84.88 93 VAL A CA 1
ATOM 702 C C . VAL A 1 93 ? -6.002 -4.818 18.331 1.00 84.88 93 VAL A C 1
ATOM 704 O O . VAL A 1 93 ? -5.052 -4.705 17.557 1.00 84.88 93 VAL A O 1
ATOM 707 N N . LYS A 1 94 ? -7.024 -5.647 18.069 1.00 83.94 94 LYS A N 1
ATOM 708 C CA . LYS A 1 94 ? -7.034 -6.525 16.883 1.00 83.94 94 LYS A CA 1
ATOM 709 C C . LYS A 1 94 ? -7.054 -5.726 15.580 1.00 83.94 94 LYS A C 1
ATOM 711 O O . LYS A 1 94 ? -6.383 -6.113 14.630 1.00 83.94 94 LYS A 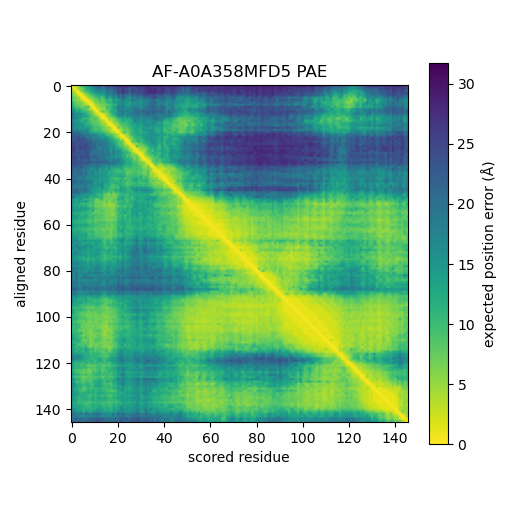O 1
ATOM 716 N N . LEU A 1 95 ? -7.780 -4.605 15.540 1.00 84.50 95 LEU A N 1
ATOM 717 C CA . LEU A 1 95 ? -7.819 -3.733 14.361 1.00 84.50 95 LEU A CA 1
ATOM 718 C C . LEU A 1 95 ? -6.460 -3.072 14.097 1.00 84.50 95 LEU A C 1
ATOM 720 O O . LEU A 1 95 ? -6.024 -3.026 12.948 1.00 84.50 95 LEU A O 1
ATOM 724 N N . ARG A 1 96 ? -5.757 -2.636 15.150 1.00 85.50 96 ARG A N 1
ATOM 725 C CA . ARG A 1 96 ? -4.395 -2.087 15.034 1.00 85.50 96 ARG A CA 1
ATOM 726 C C . ARG A 1 96 ? -3.403 -3.132 14.527 1.00 85.50 96 ARG A C 1
ATOM 728 O O . ARG A 1 96 ? -2.667 -2.854 13.585 1.00 85.50 96 ARG A O 1
ATOM 735 N N . TYR A 1 97 ? -3.422 -4.344 15.085 1.00 88.56 97 TYR A N 1
ATOM 736 C CA . TYR A 1 97 ? -2.557 -5.431 14.613 1.00 88.56 97 TYR A CA 1
ATOM 737 C C . TYR A 1 97 ? -2.859 -5.831 13.168 1.00 88.56 97 TYR A C 1
ATOM 739 O O . TYR A 1 97 ? -1.928 -6.013 12.388 1.00 88.56 97 TYR A O 1
ATOM 747 N N . ALA A 1 98 ? -4.135 -5.909 12.780 1.00 86.56 98 ALA A N 1
ATOM 748 C CA . ALA A 1 98 ? -4.514 -6.179 11.396 1.00 86.56 98 ALA A CA 1
ATOM 749 C C . ALA A 1 98 ? -3.975 -5.102 10.439 1.00 86.56 98 ALA A C 1
ATOM 751 O O . ALA A 1 98 ? -3.416 -5.435 9.397 1.00 86.56 98 ALA A O 1
ATOM 752 N N . ALA A 1 99 ? -4.075 -3.822 10.810 1.00 85.19 99 ALA A N 1
ATOM 753 C CA . ALA A 1 99 ? -3.540 -2.725 10.006 1.00 85.19 99 ALA A CA 1
ATOM 754 C C . ALA A 1 99 ? -2.009 -2.792 9.858 1.00 85.19 99 ALA A C 1
ATOM 756 O O . ALA A 1 99 ? -1.492 -2.627 8.753 1.00 85.19 99 ALA A O 1
ATOM 757 N N . VAL A 1 100 ? -1.284 -3.091 10.943 1.00 88.19 100 VAL A N 1
ATOM 758 C CA . VAL A 1 100 ? 0.181 -3.248 10.914 1.00 88.19 100 VAL A CA 1
ATOM 759 C C . VAL A 1 100 ? 0.595 -4.452 10.067 1.00 88.19 100 VAL A C 1
ATOM 761 O O . VAL A 1 100 ? 1.530 -4.341 9.279 1.00 88.19 100 VAL A O 1
ATOM 764 N N . LEU A 1 101 ? -0.119 -5.576 10.168 1.00 90.88 101 LEU A N 1
ATOM 765 C CA . LEU A 1 101 ? 0.144 -6.762 9.348 1.00 90.88 101 LEU A CA 1
ATOM 766 C C . LEU A 1 101 ? -0.051 -6.477 7.857 1.00 90.88 101 LEU A C 1
ATOM 768 O O . LEU A 1 101 ? 0.821 -6.807 7.056 1.00 90.88 101 LEU A O 1
ATOM 772 N N . ILE A 1 102 ? -1.151 -5.817 7.485 1.00 86.88 102 ILE A N 1
A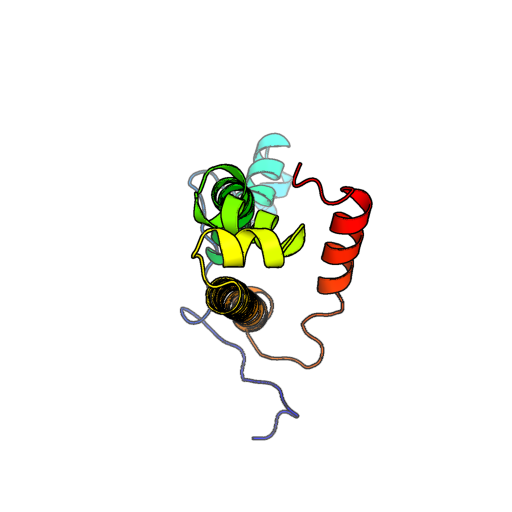TOM 773 C CA . ILE A 1 102 ? -1.410 -5.425 6.092 1.00 86.88 102 ILE A CA 1
ATOM 774 C C . ILE A 1 102 ? -0.303 -4.486 5.589 1.00 86.88 102 ILE A C 1
ATOM 776 O O . ILE A 1 102 ? 0.230 -4.699 4.501 1.00 86.88 102 ILE A O 1
ATOM 780 N N . CYS A 1 103 ? 0.093 -3.494 6.393 1.00 86.12 103 CYS A N 1
ATOM 781 C CA . CYS A 1 103 ? 1.199 -2.590 6.069 1.00 86.12 103 CYS A CA 1
ATOM 782 C C . CYS A 1 103 ? 2.524 -3.346 5.860 1.00 86.12 103 CYS A C 1
ATOM 784 O O . CYS A 1 103 ? 3.229 -3.103 4.881 1.00 86.12 103 CYS A O 1
ATOM 786 N N . GLY A 1 104 ? 2.839 -4.308 6.732 1.00 87.50 104 GLY A N 1
ATOM 787 C CA . GLY A 1 104 ? 4.039 -5.137 6.626 1.00 87.50 104 GLY A CA 1
ATOM 788 C C . GLY A 1 104 ? 4.066 -5.984 5.353 1.00 87.50 104 GLY A C 1
ATOM 789 O O . GLY A 1 104 ? 5.082 -6.006 4.659 1.00 87.50 104 GLY A O 1
ATOM 790 N N . VAL A 1 105 ? 2.944 -6.619 4.997 1.00 89.06 105 VAL A N 1
ATOM 791 C CA . VAL A 1 105 ? 2.824 -7.401 3.754 1.00 89.06 105 VAL A CA 1
ATOM 792 C C . VAL A 1 105 ? 3.023 -6.506 2.529 1.00 89.06 105 VAL A C 1
ATOM 794 O O . VAL A 1 105 ? 3.818 -6.835 1.651 1.00 89.06 105 VAL A O 1
ATOM 797 N N . LEU A 1 106 ? 2.364 -5.346 2.493 1.00 85.12 106 LEU A N 1
ATOM 798 C CA . LEU A 1 106 ? 2.501 -4.369 1.407 1.00 85.12 106 LEU A CA 1
ATOM 799 C C . LEU A 1 106 ? 3.943 -3.865 1.256 1.00 85.12 106 LEU A C 1
ATOM 801 O O . LEU A 1 106 ? 4.471 -3.812 0.145 1.00 85.12 106 LEU A O 1
ATOM 805 N N . CYS A 1 107 ? 4.596 -3.536 2.373 1.00 84.69 107 CYS A N 1
ATOM 806 C CA . CYS A 1 107 ? 5.991 -3.102 2.396 1.00 84.69 107 CYS A CA 1
ATOM 807 C C . CYS A 1 107 ? 6.939 -4.214 1.912 1.00 84.69 107 CYS A C 1
ATOM 809 O O . CYS A 1 107 ? 7.844 -3.957 1.118 1.00 84.69 107 CYS A O 1
ATOM 811 N N . GLY A 1 108 ? 6.690 -5.465 2.317 1.00 84.81 108 GLY A N 1
ATOM 812 C CA . GLY A 1 108 ? 7.444 -6.632 1.854 1.00 84.81 108 GLY A CA 1
ATOM 813 C C . GLY A 1 108 ? 7.340 -6.841 0.341 1.00 84.81 108 GLY A C 1
ATOM 814 O O . GLY A 1 108 ? 8.359 -7.031 -0.324 1.00 84.81 108 GLY A O 1
ATOM 815 N N . VAL A 1 109 ? 6.133 -6.723 -0.223 1.00 83.81 109 VAL A N 1
ATOM 816 C CA . VAL A 1 109 ? 5.910 -6.801 -1.680 1.00 83.81 109 VAL A CA 1
ATOM 817 C C . VAL A 1 109 ? 6.631 -5.663 -2.412 1.00 83.81 109 VAL A C 1
ATOM 819 O O . VAL A 1 109 ? 7.279 -5.901 -3.432 1.00 83.81 109 VAL A O 1
ATOM 822 N N . ALA A 1 110 ? 6.593 -4.439 -1.877 1.00 79.69 110 ALA A N 1
ATOM 823 C CA . ALA A 1 110 ? 7.317 -3.302 -2.449 1.00 79.69 110 ALA A CA 1
ATOM 824 C C . ALA A 1 110 ? 8.848 -3.496 -2.420 1.00 79.69 110 ALA A C 1
ATOM 826 O O . ALA A 1 110 ? 9.538 -3.160 -3.386 1.00 79.69 110 ALA A O 1
ATOM 827 N N . GLY A 1 111 ? 9.389 -4.081 -1.348 1.00 77.56 111 GLY A N 1
ATOM 828 C CA . GLY A 1 111 ? 10.806 -4.443 -1.251 1.00 77.56 111 GLY A CA 1
ATOM 829 C C . GLY A 1 111 ? 11.209 -5.538 -2.243 1.00 77.56 111 GLY A C 1
ATOM 830 O O . GLY A 1 111 ? 12.239 -5.417 -2.907 1.00 77.56 111 GLY A O 1
ATOM 831 N N . ALA A 1 112 ? 10.370 -6.566 -2.400 1.00 79.50 112 ALA A N 1
ATOM 832 C CA . ALA A 1 112 ? 10.572 -7.623 -3.392 1.00 79.50 112 ALA A CA 1
ATOM 833 C C . ALA A 1 112 ? 10.547 -7.074 -4.828 1.00 79.50 112 ALA A C 1
ATOM 835 O O . ALA A 1 112 ? 11.355 -7.479 -5.660 1.00 79.50 112 ALA A O 1
ATOM 836 N N . TYR A 1 113 ? 9.676 -6.105 -5.121 1.00 75.94 113 TYR A N 1
ATOM 837 C CA . TYR A 1 113 ? 9.659 -5.416 -6.412 1.00 75.94 113 TYR A CA 1
ATOM 838 C C . TYR A 1 113 ? 10.970 -4.675 -6.696 1.00 75.94 113 TYR A C 1
ATOM 840 O O . TYR A 1 113 ? 11.529 -4.799 -7.790 1.00 75.94 113 TYR A O 1
ATOM 848 N N . LEU A 1 114 ? 11.486 -3.929 -5.712 1.00 73.81 114 LEU A N 1
ATOM 849 C CA . LEU A 1 114 ? 12.744 -3.198 -5.861 1.00 73.81 114 LEU A CA 1
ATOM 850 C C . LEU A 1 114 ? 13.897 -4.149 -6.211 1.00 73.81 114 LEU A C 1
ATOM 852 O O . LEU A 1 114 ? 14.659 -3.847 -7.129 1.00 73.81 114 LEU A O 1
ATOM 856 N N . SER A 1 115 ? 13.991 -5.296 -5.532 1.00 70.62 115 SER A N 1
ATOM 857 C CA . SER A 1 115 ? 15.088 -6.260 -5.694 1.00 70.62 115 SER A CA 1
ATOM 858 C C . SER A 1 115 ? 14.997 -7.174 -6.918 1.00 70.62 115 SER A C 1
ATOM 860 O O . SER A 1 115 ? 16.011 -7.765 -7.285 1.00 70.62 115 SER A O 1
ATOM 862 N N . THR A 1 116 ? 13.817 -7.317 -7.529 1.00 70.12 116 THR A N 1
ATOM 863 C CA . THR A 1 116 ? 13.593 -8.257 -8.645 1.00 70.12 116 THR A CA 1
ATOM 864 C C . THR A 1 116 ? 13.304 -7.566 -9.973 1.00 70.12 116 THR A C 1
ATOM 866 O O . THR A 1 116 ? 13.831 -7.975 -11.005 1.00 70.12 116 THR A O 1
ATOM 869 N N . ALA A 1 117 ? 12.467 -6.526 -9.981 1.00 62.19 117 ALA A N 1
ATOM 870 C CA . ALA A 1 117 ? 11.998 -5.902 -11.216 1.00 62.19 117 ALA A CA 1
ATOM 871 C C . ALA A 1 117 ? 12.868 -4.707 -11.619 1.00 62.19 117 ALA A C 1
ATOM 873 O O . ALA A 1 117 ? 13.258 -4.572 -12.785 1.00 62.19 117 ALA A O 1
ATOM 874 N N . LEU A 1 118 ? 13.183 -3.850 -10.644 1.00 58.84 118 LEU A N 1
ATOM 875 C CA . LEU A 1 118 ? 13.846 -2.576 -10.894 1.00 58.84 118 LEU A CA 1
ATOM 876 C C . LEU A 1 118 ? 15.359 -2.734 -11.076 1.00 58.84 118 LEU A C 1
ATOM 878 O O . LEU A 1 118 ? 15.948 -2.192 -12.009 1.00 58.84 118 LEU A O 1
ATOM 882 N N . GLN A 1 119 ? 15.977 -3.513 -10.200 1.00 57.62 119 GLN A N 1
ATOM 883 C CA . GLN A 1 119 ? 17.357 -3.937 -10.328 1.00 57.62 119 GLN A CA 1
ATOM 884 C C . GLN A 1 119 ? 17.312 -5.454 -10.291 1.00 57.62 119 GLN A C 1
ATOM 886 O O . GLN A 1 119 ? 16.723 -6.009 -9.374 1.00 57.62 119 GLN A O 1
ATOM 891 N N . ALA A 1 120 ? 17.891 -6.134 -11.276 1.00 60.78 120 ALA A N 1
ATOM 892 C CA . ALA A 1 120 ? 17.953 -7.589 -11.275 1.00 60.78 120 ALA A CA 1
ATOM 893 C C . ALA A 1 120 ? 18.955 -8.086 -10.216 1.00 60.78 120 ALA A C 1
ATOM 895 O O . ALA A 1 120 ? 19.778 -8.923 -10.514 1.00 60.78 120 ALA A O 1
ATOM 896 N N . GLY A 1 121 ? 18.967 -7.543 -9.002 1.00 61.59 121 GLY A N 1
ATOM 897 C CA . GLY A 1 121 ? 19.955 -7.818 -7.965 1.00 61.59 121 GLY A CA 1
ATOM 898 C C . GLY A 1 121 ? 19.847 -6.821 -6.815 1.00 61.59 121 GLY A C 1
ATOM 899 O O . GLY A 1 121 ? 19.455 -5.671 -7.004 1.00 61.59 121 GLY A O 1
ATOM 900 N N . PHE A 1 122 ? 20.208 -7.255 -5.610 1.00 63.62 122 PHE A N 1
ATOM 901 C CA . PHE A 1 122 ? 20.212 -6.410 -4.425 1.00 63.62 122 PHE A CA 1
ATOM 902 C C . PHE A 1 122 ? 21.473 -5.542 -4.411 1.00 63.62 122 PHE A C 1
ATOM 904 O O . PHE A 1 122 ? 22.591 -6.049 -4.499 1.00 63.62 122 PHE A O 1
ATOM 911 N N . VAL A 1 123 ? 21.299 -4.231 -4.303 1.00 67.38 123 VAL A N 1
ATOM 912 C CA . VAL A 1 123 ? 22.364 -3.233 -4.210 1.00 67.38 123 VAL A CA 1
ATOM 913 C C . VAL A 1 123 ? 22.137 -2.424 -2.932 1.00 67.38 123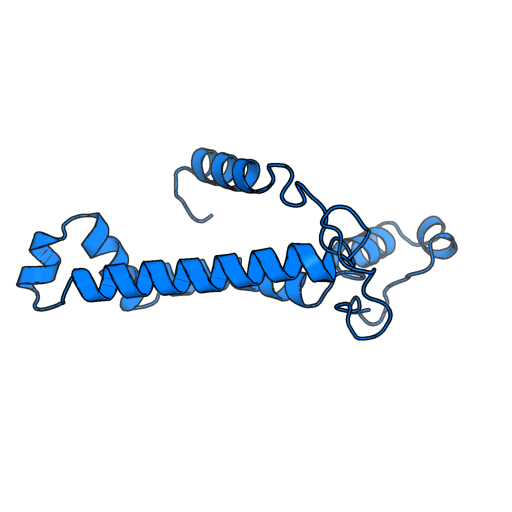 VAL A C 1
ATOM 915 O O . VAL A 1 123 ? 21.022 -2.313 -2.426 1.00 67.38 123 VAL A O 1
ATOM 918 N N . LYS A 1 124 ? 23.202 -1.864 -2.363 1.00 64.69 124 LYS A N 1
ATOM 919 C CA . LYS A 1 124 ? 23.064 -0.929 -1.247 1.00 64.69 124 LYS A CA 1
ATOM 920 C C . LYS A 1 124 ? 22.306 0.325 -1.720 1.00 64.69 124 LYS A C 1
ATOM 922 O O . LYS A 1 124 ? 22.533 0.782 -2.835 1.00 64.69 124 LYS A O 1
ATOM 927 N N . ASP A 1 125 ? 21.401 0.839 -0.888 1.00 70.69 125 ASP A N 1
ATOM 928 C CA . ASP A 1 125 ? 20.633 2.076 -1.122 1.00 70.69 125 ASP A CA 1
ATOM 929 C C . ASP A 1 125 ? 19.636 2.055 -2.305 1.00 70.69 125 ASP A C 1
ATOM 931 O O . ASP A 1 125 ? 19.292 3.094 -2.867 1.00 70.69 125 ASP A O 1
ATOM 935 N N . MET A 1 126 ? 19.079 0.886 -2.651 1.00 69.38 126 MET A N 1
ATOM 936 C CA . MET A 1 126 ? 18.106 0.732 -3.755 1.00 69.38 126 MET A CA 1
ATOM 937 C C . MET A 1 126 ? 16.821 1.552 -3.630 1.00 69.38 126 MET A C 1
ATOM 939 O O . MET A 1 126 ? 16.191 1.879 -4.636 1.00 69.38 126 MET A O 1
ATOM 943 N N . THR A 1 127 ? 16.394 1.860 -2.407 1.00 72.12 127 THR A N 1
ATOM 944 C CA . THR A 1 127 ? 15.198 2.676 -2.181 1.00 72.12 127 THR A CA 1
ATOM 945 C C . THR A 1 127 ? 15.434 4.127 -2.590 1.00 72.12 127 THR A C 1
ATOM 947 O O . THR A 1 127 ? 14.464 4.798 -2.935 1.00 72.12 127 THR A O 1
ATOM 950 N N . ALA A 1 128 ? 16.689 4.601 -2.578 1.00 78.44 128 ALA A N 1
ATOM 951 C CA . ALA A 1 128 ? 17.134 5.919 -3.039 1.00 78.44 128 ALA A CA 1
ATOM 952 C C . ALA A 1 128 ? 16.209 7.088 -2.628 1.00 78.44 128 ALA A C 1
ATOM 954 O O . ALA A 1 128 ? 15.973 8.009 -3.405 1.00 78.44 128 ALA A O 1
ATOM 955 N N . GLY A 1 129 ? 15.607 7.028 -1.435 1.00 76.69 129 GLY A N 1
ATOM 956 C CA . GLY A 1 129 ? 14.685 8.059 -0.945 1.00 76.69 129 GLY A CA 1
ATOM 957 C C . GLY A 1 129 ? 13.305 8.113 -1.621 1.00 76.69 129 GLY A C 1
ATOM 958 O O . GLY A 1 129 ? 12.514 8.997 -1.302 1.00 76.69 129 GLY A O 1
ATOM 959 N N . ARG A 1 130 ? 12.949 7.157 -2.490 1.00 75.56 130 ARG A N 1
ATOM 960 C CA . ARG A 1 130 ? 11.652 7.117 -3.201 1.00 75.56 130 ARG A CA 1
ATOM 961 C C . ARG A 1 130 ? 10.438 7.101 -2.267 1.00 75.56 130 ARG A C 1
ATOM 963 O O . ARG A 1 130 ? 9.382 7.605 -2.633 1.00 75.56 130 ARG A O 1
ATOM 970 N N . GLY A 1 131 ? 10.595 6.588 -1.045 1.00 78.62 131 GLY A N 1
ATOM 971 C CA . GLY A 1 131 ? 9.550 6.637 -0.017 1.00 78.62 131 GLY A CA 1
ATOM 972 C C . GLY A 1 131 ? 9.193 8.060 0.438 1.00 78.62 131 GLY A C 1
ATOM 973 O O . GLY A 1 131 ? 8.031 8.328 0.731 1.00 78.62 131 GLY A O 1
ATOM 974 N N . TYR A 1 132 ? 10.145 8.999 0.434 1.00 83.06 132 TYR A N 1
ATOM 975 C CA . TYR A 1 132 ? 9.886 10.388 0.836 1.00 83.06 132 TYR A CA 1
ATOM 976 C C . TYR A 1 132 ? 9.017 11.138 -0.173 1.00 83.06 132 TYR A C 1
ATOM 978 O O . TYR A 1 132 ? 8.213 11.978 0.222 1.00 83.06 132 TYR A O 1
ATOM 986 N N . ILE A 1 133 ? 9.124 10.800 -1.462 1.00 84.81 133 ILE A N 1
ATOM 987 C CA . ILE A 1 133 ? 8.286 11.390 -2.514 1.00 84.81 133 ILE A CA 1
ATOM 988 C C . ILE A 1 133 ? 6.817 11.017 -2.282 1.00 84.81 133 ILE A C 1
ATOM 990 O O . ILE A 1 133 ? 5.940 11.870 -2.387 1.00 84.81 133 ILE A O 1
ATOM 994 N N . ALA A 1 134 ? 6.548 9.766 -1.892 1.00 80.62 134 ALA A N 1
ATOM 995 C CA . ALA A 1 134 ? 5.197 9.319 -1.560 1.00 80.62 134 ALA A CA 1
ATOM 996 C C . ALA A 1 134 ? 4.622 10.067 -0.344 1.00 80.62 134 ALA A C 1
ATOM 998 O O . ALA A 1 134 ? 3.460 10.472 -0.357 1.00 80.62 134 ALA A O 1
ATOM 999 N N . LEU A 1 135 ? 5.440 10.304 0.686 1.00 83.62 135 LEU A N 1
ATOM 1000 C CA . LEU A 1 135 ? 5.027 11.080 1.857 1.00 83.62 135 LEU A CA 1
ATOM 1001 C C . LEU A 1 135 ? 4.762 12.553 1.503 1.00 83.62 135 LEU A C 1
ATOM 1003 O O . LEU A 1 135 ? 3.768 13.119 1.951 1.00 83.62 135 LEU A O 1
ATOM 1007 N N . ALA A 1 136 ? 5.598 13.158 0.656 1.00 86.00 136 ALA A N 1
ATOM 1008 C CA . ALA A 1 136 ? 5.371 14.513 0.158 1.00 86.00 136 ALA A CA 1
ATOM 1009 C C . ALA A 1 136 ? 4.049 14.613 -0.620 1.00 86.00 136 ALA A C 1
ATOM 1011 O O . ALA A 1 136 ? 3.247 15.507 -0.355 1.00 86.00 136 ALA A O 1
ATOM 1012 N N . ALA A 1 137 ? 3.778 13.661 -1.519 1.00 85.06 137 AL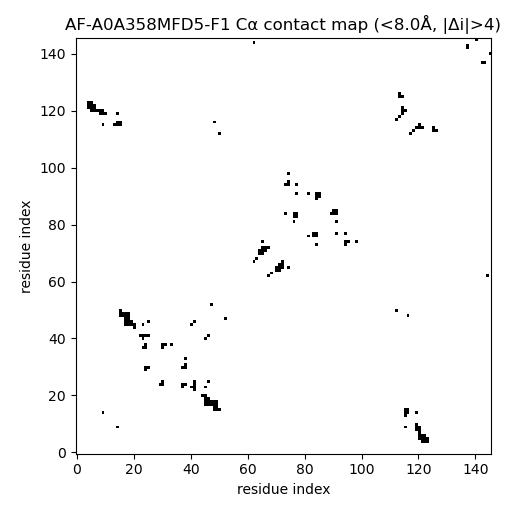A A N 1
ATOM 1013 C CA . ALA A 1 137 ? 2.518 13.601 -2.258 1.00 85.06 137 ALA A CA 1
ATOM 1014 C C . ALA A 1 137 ? 1.301 13.489 -1.322 1.00 85.06 137 ALA A C 1
ATOM 1016 O O . ALA A 1 137 ? 0.318 14.201 -1.512 1.00 85.06 137 ALA A O 1
ATOM 1017 N N . LEU A 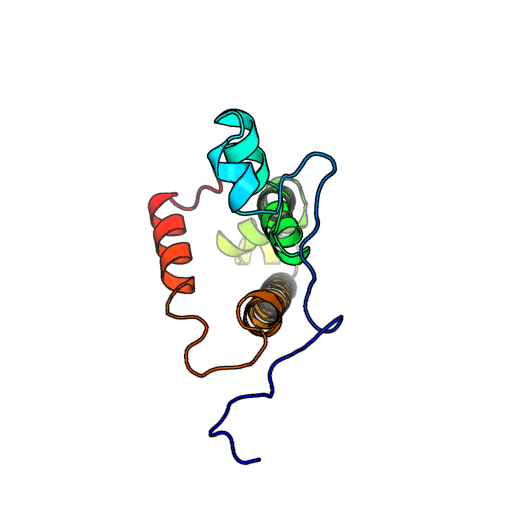1 138 ? 1.385 12.667 -0.268 1.00 82.38 138 LEU A N 1
ATOM 1018 C CA . LEU A 1 138 ? 0.326 12.525 0.739 1.00 82.38 138 LEU A CA 1
ATOM 1019 C C . LEU A 1 138 ? 0.039 13.837 1.488 1.00 82.38 138 LEU A C 1
ATOM 1021 O O . LEU A 1 138 ? -1.125 14.173 1.727 1.00 82.38 138 LEU A O 1
ATOM 1025 N N . ILE A 1 139 ? 1.091 14.580 1.842 1.00 85.25 139 ILE A N 1
ATOM 1026 C CA . ILE A 1 139 ? 0.969 15.890 2.495 1.00 85.25 139 ILE A CA 1
ATOM 1027 C C . ILE A 1 139 ? 0.255 16.874 1.561 1.00 85.25 139 ILE A C 1
ATOM 1029 O O . ILE A 1 139 ? -0.701 17.532 1.978 1.00 85.25 139 ILE A O 1
ATOM 1033 N N . PHE A 1 140 ? 0.664 16.941 0.290 1.00 87.25 140 PHE A N 1
ATOM 1034 C CA . PHE A 1 140 ? 0.022 17.814 -0.699 1.00 87.25 140 PHE A CA 1
ATOM 1035 C C . PHE A 1 140 ? -1.428 17.417 -0.993 1.00 87.25 140 PHE A C 1
ATOM 1037 O O . PHE A 1 140 ? -2.273 18.291 -1.184 1.00 87.25 140 PHE A O 1
ATOM 1044 N N . ALA A 1 141 ? -1.745 16.125 -0.933 1.00 81.19 141 ALA A N 1
ATOM 1045 C CA . ALA A 1 141 ? -3.100 15.611 -1.095 1.00 81.19 141 ALA A CA 1
ATOM 1046 C C . ALA A 1 141 ? -4.024 15.894 0.112 1.00 81.19 141 ALA A C 1
ATOM 1048 O O . ALA A 1 141 ? -5.191 15.509 0.096 1.00 81.19 141 ALA A O 1
ATOM 1049 N N . LYS A 1 142 ? -3.552 16.561 1.182 1.00 81.44 142 LYS A N 1
ATOM 1050 C CA . LYS A 1 142 ? -4.338 16.836 2.408 1.00 81.44 142 LYS A CA 1
ATOM 1051 C C . LYS A 1 142 ? -4.991 15.579 3.000 1.00 81.44 142 LYS A C 1
ATOM 1053 O O . LYS A 1 142 ? -6.117 15.646 3.498 1.00 81.44 142 LYS A O 1
ATOM 1058 N N . TRP A 1 143 ? -4.306 14.435 2.938 1.00 68.31 143 TRP A N 1
ATOM 1059 C CA . TRP A 1 143 ? -4.840 13.145 3.404 1.00 68.31 143 TRP A CA 1
ATOM 1060 C C . TRP A 1 143 ? -6.113 12.687 2.670 1.00 68.31 143 TRP A C 1
ATOM 1062 O O . TRP A 1 143 ? -6.798 11.767 3.125 1.00 68.31 143 TRP A O 1
ATOM 1072 N N . ARG A 1 144 ? -6.440 13.314 1.532 1.00 67.06 144 ARG A N 1
ATOM 1073 C CA . ARG A 1 144 ? -7.524 12.889 0.652 1.00 67.06 144 ARG A CA 1
ATOM 1074 C C . ARG A 1 144 ? -6.956 11.919 -0.386 1.00 67.06 144 ARG A C 1
ATOM 1076 O O . ARG A 1 144 ? -5.920 12.199 -0.974 1.00 67.06 144 ARG A O 1
ATOM 1083 N N . PRO A 1 145 ? -7.590 10.759 -0.593 1.00 59.12 145 PRO A N 1
ATOM 1084 C CA . PRO A 1 145 ? -7.112 9.741 -1.529 1.00 59.12 145 PRO A CA 1
ATOM 1085 C C . PRO A 1 145 ? -7.425 10.049 -3.009 1.00 59.12 145 PRO A C 1
ATOM 1087 O O . PRO A 1 145 ? -7.373 9.130 -3.822 1.00 59.12 145 PRO A O 1
ATOM 1090 N N . TRP A 1 146 ? -7.777 11.296 -3.349 1.00 61.47 146 TRP A N 1
ATOM 1091 C CA . TRP A 1 146 ? -8.083 11.775 -4.702 1.00 61.47 146 TRP A CA 1
ATOM 1092 C C . TRP A 1 146 ? -7.405 13.115 -4.974 1.00 61.47 146 TRP A C 1
ATOM 1094 O O . TRP A 1 146 ? -7.264 13.904 -4.008 1.00 61.47 146 TRP A O 1
#

Mean predicted aligned error: 12.15 Å

Solvent-accessible surface area (backbone atoms only — not comparable to full-atom values): 8539 Å² total; per-residue (Å²): 144,86,57,91,79,44,52,75,70,54,64,70,89,71,28,60,65,49,51,74,51,94,90,51,65,85,49,78,81,55,44,78,75,46,58,73,67,57,36,51,48,21,66,73,74,24,67,49,32,63,65,56,58,50,56,59,52,46,53,64,48,51,50,45,46,44,71,75,33,74,64,23,52,52,54,50,42,44,72,76,40,44,71,65,36,45,74,70,73,41,65,52,65,61,55,52,52,51,52,52,50,54,50,49,53,53,50,50,53,54,52,51,42,49,37,33,61,76,33,42,31,44,57,87,72,77,66,74,64,56,67,55,57,56,52,52,52,42,60,75,37,70,80,44,98,112

Foldseek 3Di:
DPDPPKDPFADDPQAQWWDADPLADPDPVVLVVDDPVNVCCNVPPTGAGPVVVVVVVVLVVVVCCLPVDPLNVLLVCCVVDVVVSVVVVHDSVVSVVVVVVVVVVVVVSVVVCLARHVTSMDDPCSCVCVVVVVVVVCVVCVVDSD